Protein AF-A0A9E2G6R7-F1 (afdb_monomer_lite)

Structure (mmCIF, N/CA/C/O backbone):
data_AF-A0A9E2G6R7-F1
#
_entry.id   AF-A0A9E2G6R7-F1
#
loop_
_atom_site.group_PDB
_atom_site.id
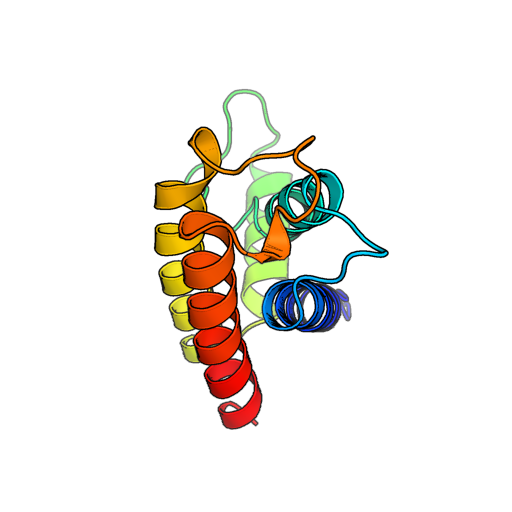_atom_site.type_symbol
_atom_site.label_atom_id
_atom_site.label_alt_id
_atom_site.label_comp_id
_atom_site.label_asym_id
_atom_site.label_entity_id
_atom_site.label_seq_id
_atom_site.pdbx_PDB_ins_code
_atom_site.Cartn_x
_atom_site.Cartn_y
_atom_site.Cartn_z
_atom_site.occupancy
_atom_site.B_iso_or_equiv
_atom_site.auth_seq_id
_atom_site.auth_comp_id
_atom_site.auth_asym_id
_atom_site.auth_atom_id
_atom_site.pdbx_PDB_model_num
ATOM 1 N N . MET A 1 1 ? 20.954 -13.265 -7.121 1.00 45.97 1 MET A N 1
ATOM 2 C CA . MET A 1 1 ? 19.763 -12.403 -7.238 1.00 45.97 1 MET A CA 1
ATOM 3 C C . MET A 1 1 ? 20.046 -11.156 -6.436 1.00 45.97 1 MET A C 1
ATOM 5 O O . MET A 1 1 ? 20.627 -11.290 -5.366 1.00 45.97 1 MET A O 1
ATOM 9 N N . VAL A 1 2 ? 19.737 -9.977 -6.970 1.00 47.06 2 VAL A N 1
ATOM 10 C CA . VAL A 1 2 ? 19.724 -8.765 -6.146 1.00 47.06 2 VAL A CA 1
ATOM 11 C C . VAL A 1 2 ? 18.546 -8.943 -5.197 1.00 47.06 2 VAL A C 1
ATOM 13 O O . VAL A 1 2 ? 17.420 -9.091 -5.660 1.00 47.06 2 VAL A O 1
ATOM 16 N N . ASP A 1 3 ? 18.826 -9.048 -3.902 1.00 57.34 3 ASP A N 1
ATOM 17 C CA . ASP A 1 3 ? 17.795 -9.054 -2.866 1.00 57.34 3 ASP A CA 1
ATOM 18 C C . ASP A 1 3 ? 17.287 -7.618 -2.738 1.00 57.34 3 ASP A C 1
ATOM 20 O O . ASP A 1 3 ? 17.848 -6.789 -2.019 1.00 57.34 3 ASP A O 1
ATOM 24 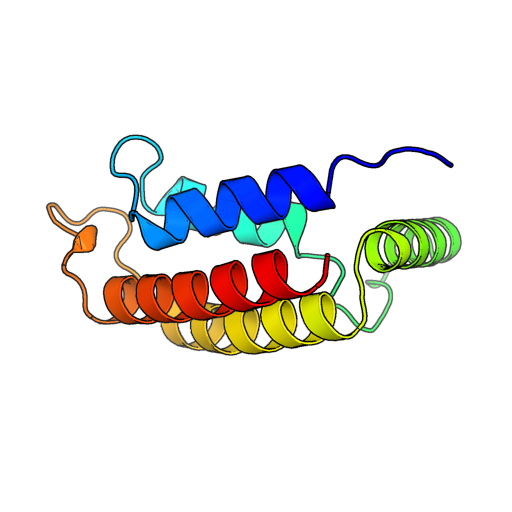N N . LEU A 1 4 ? 16.323 -7.274 -3.588 1.00 65.19 4 LEU A N 1
ATOM 25 C CA . LEU A 1 4 ? 15.662 -5.986 -3.528 1.00 65.19 4 LEU A CA 1
ATOM 26 C C . LEU A 1 4 ? 14.684 -6.063 -2.361 1.00 65.19 4 LEU A C 1
ATOM 28 O O . LEU A 1 4 ? 13.754 -6.865 -2.370 1.00 65.19 4 LEU A O 1
ATOM 32 N N . ALA A 1 5 ? 14.904 -5.227 -1.349 1.00 81.50 5 ALA A N 1
ATOM 33 C CA . ALA A 1 5 ? 14.155 -5.245 -0.095 1.00 81.50 5 ALA A CA 1
ATOM 34 C C . ALA A 1 5 ? 12.664 -4.847 -0.229 1.00 81.50 5 ALA A C 1
ATOM 36 O O . ALA A 1 5 ? 12.020 -4.615 0.790 1.00 81.50 5 ALA A O 1
ATOM 37 N N . TYR A 1 6 ? 12.111 -4.806 -1.450 1.00 85.06 6 TYR A N 1
ATOM 38 C CA . TYR A 1 6 ? 10.717 -4.469 -1.750 1.00 85.06 6 TYR A CA 1
ATOM 39 C C . TYR A 1 6 ? 9.731 -5.391 -1.044 1.00 85.06 6 TYR A C 1
ATOM 41 O O . TYR A 1 6 ? 8.726 -4.927 -0.521 1.00 85.06 6 TYR A O 1
ATOM 49 N N . HIS A 1 7 ? 10.024 -6.695 -0.986 1.00 86.81 7 HIS A N 1
ATOM 50 C CA . HIS A 1 7 ? 9.147 -7.638 -0.290 1.00 86.81 7 HIS A CA 1
ATOM 51 C C . HIS A 1 7 ? 8.998 -7.261 1.189 1.00 86.81 7 HIS A C 1
ATOM 53 O O . HIS A 1 7 ? 7.886 -7.094 1.689 1.00 86.81 7 HIS A O 1
ATOM 59 N N . ARG A 1 8 ? 10.130 -7.004 1.856 1.00 86.56 8 ARG A N 1
ATOM 60 C CA . ARG A 1 8 ? 10.164 -6.583 3.258 1.00 86.56 8 ARG A CA 1
ATOM 61 C C . ARG A 1 8 ? 9.524 -5.213 3.469 1.00 86.56 8 ARG A C 1
ATOM 63 O O . ARG A 1 8 ? 8.762 -5.078 4.422 1.00 86.56 8 ARG A O 1
ATOM 70 N N . SER A 1 9 ? 9.828 -4.214 2.635 1.00 88.62 9 SER A N 1
ATOM 71 C CA . SER A 1 9 ? 9.298 -2.860 2.856 1.00 88.62 9 SER A CA 1
ATOM 72 C C . SER A 1 9 ? 7.785 -2.816 2.647 1.00 88.62 9 SER A C 1
ATOM 74 O O . SER A 1 9 ? 7.088 -2.243 3.477 1.00 88.62 9 SER A O 1
ATOM 76 N N . ILE A 1 10 ? 7.247 -3.552 1.666 1.00 90.00 10 ILE A N 1
ATOM 77 C CA . ILE A 1 10 ? 5.796 -3.686 1.485 1.00 90.00 10 ILE A CA 1
ATOM 78 C C . ILE A 1 10 ? 5.138 -4.398 2.665 1.00 90.00 10 ILE A C 1
ATOM 80 O O . ILE A 1 10 ? 4.098 -3.945 3.139 1.00 90.00 10 ILE A O 1
ATOM 84 N N . GLN A 1 11 ? 5.722 -5.488 3.172 1.00 88.50 11 GLN A N 1
ATOM 85 C CA . GLN A 1 11 ? 5.191 -6.159 4.363 1.00 88.50 11 GLN A CA 1
ATOM 86 C C . GLN A 1 11 ? 5.177 -5.233 5.584 1.00 88.50 11 GLN A C 1
ATOM 88 O O . GLN A 1 11 ? 4.194 -5.193 6.326 1.00 88.50 11 GLN A O 1
ATOM 93 N N . GLU A 1 12 ? 6.257 -4.484 5.794 1.00 89.81 12 GLU A N 1
ATOM 94 C CA . GLU A 1 12 ? 6.376 -3.539 6.899 1.00 89.81 12 GLU A CA 1
ATOM 95 C C . GLU A 1 12 ? 5.372 -2.387 6.763 1.00 89.81 12 GLU A C 1
ATOM 97 O O . GLU A 1 12 ? 4.677 -2.051 7.723 1.00 89.81 12 GLU A O 1
ATOM 102 N N . HIS A 1 13 ? 5.218 -1.847 5.558 1.00 92.19 13 HIS A N 1
ATOM 103 C CA . HIS A 1 13 ? 4.277 -0.775 5.281 1.00 92.19 13 HIS A CA 1
ATOM 104 C C . HIS A 1 13 ? 2.817 -1.226 5.434 1.00 92.19 13 HIS A C 1
ATOM 106 O O . HIS A 1 13 ? 2.019 -0.558 6.096 1.00 92.19 13 HIS A O 1
ATOM 112 N N . LEU A 1 14 ? 2.462 -2.403 4.904 1.00 92.56 14 LEU A N 1
ATOM 113 C CA . LEU A 1 14 ? 1.149 -3.005 5.132 1.00 92.56 14 LEU A CA 1
ATOM 114 C C . LEU A 1 14 ? 0.881 -3.199 6.627 1.00 92.56 14 LEU A C 1
ATOM 116 O O . LEU A 1 14 ? -0.228 -2.919 7.076 1.00 92.56 14 LEU A O 1
ATOM 120 N N . ARG A 1 15 ? 1.884 -3.608 7.418 1.00 92.88 15 ARG A N 1
ATOM 121 C CA . ARG A 1 15 ? 1.755 -3.718 8.878 1.00 92.88 15 ARG A CA 1
ATOM 122 C C . ARG A 1 15 ? 1.425 -2.367 9.518 1.00 92.88 15 ARG A C 1
ATOM 124 O O . ARG A 1 15 ? 0.465 -2.306 10.286 1.00 92.88 15 ARG A O 1
ATOM 131 N N . TYR A 1 16 ? 2.124 -1.289 9.158 1.00 94.56 16 TYR A N 1
ATOM 132 C CA . TYR A 1 16 ? 1.803 0.055 9.659 1.00 94.56 16 TYR A CA 1
ATOM 133 C C . TYR A 1 16 ? 0.369 0.479 9.316 1.00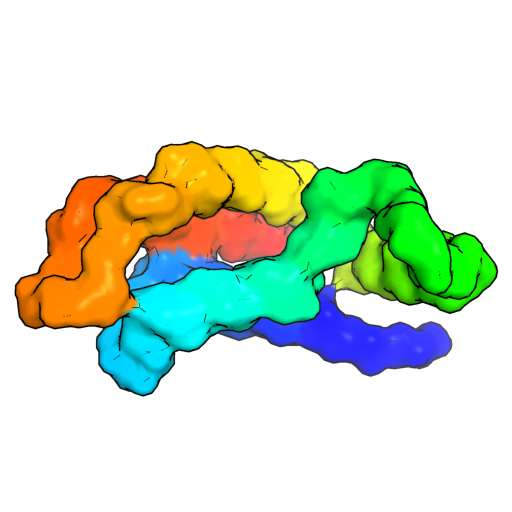 94.56 16 TYR A C 1
ATOM 135 O O . TYR A 1 16 ? -0.335 1.030 10.163 1.00 94.56 16 TYR A O 1
ATOM 143 N N . LEU A 1 17 ? -0.112 0.143 8.116 1.00 95.56 17 LEU A N 1
ATOM 144 C CA . LEU A 1 17 ? -1.502 0.365 7.713 1.00 95.56 17 LEU A CA 1
ATOM 145 C C . LEU A 1 17 ? -2.499 -0.512 8.490 1.00 95.56 17 LEU A C 1
ATOM 147 O O . LEU A 1 17 ? -3.591 -0.045 8.809 1.00 95.56 17 LEU A O 1
ATOM 151 N N . THR A 1 18 ? -2.152 -1.759 8.842 1.00 96.44 18 THR A N 1
ATOM 152 C CA . THR A 1 18 ? -3.022 -2.624 9.671 1.00 96.44 18 THR A CA 1
ATOM 153 C C . THR A 1 18 ? -3.203 -2.107 11.097 1.00 96.44 18 THR A C 1
ATOM 155 O O . THR A 1 18 ? -4.240 -2.359 11.723 1.00 96.44 18 THR A O 1
ATOM 158 N N . GLU A 1 19 ? -2.196 -1.397 11.601 1.00 95.44 19 GLU A N 1
ATOM 159 C CA . GLU A 1 19 ? -2.157 -0.818 12.941 1.00 95.44 19 GLU A CA 1
ATOM 160 C C . GLU A 1 19 ? -2.683 0.629 12.946 1.00 95.44 19 GLU A C 1
ATOM 162 O O . GLU A 1 19 ? -3.086 1.114 14.001 1.00 95.44 19 GLU A O 1
ATOM 167 N N . LEU A 1 20 ? -2.750 1.279 11.773 1.00 95.44 20 LEU A N 1
ATOM 168 C CA . LEU A 1 20 ? -2.943 2.727 11.624 1.00 95.44 20 LEU A CA 1
ATOM 169 C C . LEU A 1 20 ? -1.991 3.488 12.552 1.00 95.44 20 LEU A C 1
ATOM 171 O O . LEU A 1 20 ? -2.422 4.286 13.385 1.00 95.44 20 LEU A O 1
ATOM 175 N N . ASP A 1 21 ? -0.697 3.180 12.427 1.00 91.94 21 ASP A N 1
ATOM 176 C CA . ASP A 1 21 ? 0.339 3.644 13.348 1.00 91.94 21 ASP A CA 1
ATOM 177 C C . ASP A 1 21 ? 0.374 5.182 13.437 1.00 91.94 21 ASP A C 1
ATOM 179 O O . ASP A 1 21 ? 0.736 5.889 12.492 1.00 91.94 21 ASP A O 1
ATOM 183 N N . GLU A 1 22 ? -0.010 5.709 14.602 1.00 90.25 22 GLU A N 1
ATOM 184 C CA . GLU A 1 22 ? -0.070 7.148 14.862 1.00 90.25 22 GLU A CA 1
ATOM 185 C C . GLU A 1 22 ? 1.318 7.803 14.940 1.00 90.25 22 GLU A C 1
ATOM 187 O O . GLU A 1 22 ? 1.405 9.023 14.804 1.00 90.25 22 GLU A O 1
ATOM 192 N N . GLN A 1 23 ? 2.398 7.029 15.125 1.00 91.25 23 GLN A N 1
ATOM 193 C CA . GLN A 1 23 ? 3.772 7.545 15.090 1.00 91.25 23 GLN A CA 1
ATOM 194 C C . GLN A 1 23 ? 4.253 7.801 13.660 1.00 91.25 23 GLN A C 1
ATOM 196 O O . GLN A 1 23 ? 5.020 8.736 13.439 1.00 91.25 23 GLN A O 1
ATOM 201 N N . VAL A 1 24 ? 3.791 6.988 12.704 1.00 91.56 24 VAL A N 1
ATOM 202 C CA . VAL A 1 24 ? 4.028 7.193 11.267 1.00 91.56 24 VAL A CA 1
ATOM 203 C C . VAL A 1 24 ? 3.137 8.331 10.770 1.00 91.56 24 VAL A C 1
ATOM 205 O O . VAL A 1 24 ? 3.602 9.285 10.150 1.00 91.56 24 VAL A O 1
ATOM 208 N N . GLY A 1 25 ? 1.853 8.277 11.125 1.00 93.56 25 GLY A N 1
ATOM 209 C CA . GLY A 1 25 ? 0.876 9.293 10.763 1.00 93.56 25 GLY A CA 1
ATOM 210 C C . GLY A 1 25 ? 0.333 9.148 9.333 1.00 93.56 25 GLY A C 1
ATOM 211 O O . GLY A 1 25 ? 0.885 8.437 8.494 1.00 93.56 25 GLY A O 1
ATOM 212 N N . PRO A 1 26 ? -0.781 9.832 9.027 1.00 94.94 26 PRO A N 1
ATOM 213 C CA . PRO A 1 26 ? -1.579 9.573 7.827 1.00 94.94 26 PRO A CA 1
ATOM 214 C C . PRO A 1 26 ? -0.860 9.946 6.524 1.00 94.94 26 PRO A C 1
ATOM 216 O O . PRO A 1 26 ? -1.025 9.263 5.517 1.00 94.94 26 PRO A O 1
ATOM 219 N N . ALA A 1 27 ? -0.056 11.013 6.532 1.00 94.00 27 ALA A N 1
ATOM 220 C CA . ALA A 1 27 ? 0.688 11.444 5.351 1.00 94.00 27 ALA A CA 1
ATOM 221 C C . ALA A 1 27 ? 1.769 10.426 4.960 1.00 94.00 27 ALA A C 1
ATOM 223 O O . ALA A 1 27 ? 1.821 10.012 3.807 1.00 94.00 27 ALA A O 1
ATOM 224 N N . GLU A 1 28 ? 2.571 9.969 5.921 1.00 93.19 28 GLU A N 1
ATOM 225 C CA . GLU A 1 28 ? 3.638 8.992 5.673 1.00 93.19 28 GLU A CA 1
ATOM 226 C C . GLU A 1 28 ? 3.078 7.613 5.302 1.00 93.19 28 GLU A C 1
ATOM 228 O O . GLU A 1 28 ? 3.630 6.934 4.439 1.00 93.19 28 GLU A O 1
ATOM 233 N N . LEU A 1 29 ? 1.932 7.217 5.870 1.00 93.75 29 LEU A N 1
ATOM 234 C CA . LEU A 1 29 ? 1.218 6.009 5.443 1.00 93.75 29 LEU A CA 1
ATOM 235 C C . LEU A 1 29 ? 0.757 6.089 3.980 1.00 93.75 29 LEU A C 1
ATOM 237 O O . LEU A 1 29 ? 0.731 5.079 3.289 1.00 93.75 29 LEU A O 1
ATOM 241 N N . ILE A 1 30 ? 0.409 7.276 3.481 1.00 93.00 30 ILE A N 1
ATOM 242 C CA . ILE A 1 30 ? 0.078 7.462 2.063 1.00 93.00 30 ILE A CA 1
ATOM 243 C C . ILE A 1 30 ? 1.333 7.470 1.202 1.00 93.00 30 ILE A C 1
ATOM 245 O O . ILE A 1 30 ? 1.387 6.743 0.210 1.00 93.00 30 ILE A O 1
ATOM 249 N N . CYS A 1 31 ? 2.336 8.264 1.574 1.00 90.44 31 CYS A N 1
ATOM 250 C CA . CYS A 1 31 ? 3.576 8.377 0.814 1.00 90.44 31 CYS A CA 1
ATOM 251 C C . CYS A 1 31 ? 4.271 7.019 0.679 1.00 90.44 31 CYS A C 1
ATOM 253 O O . CYS A 1 31 ? 4.572 6.609 -0.437 1.00 90.44 31 CYS A O 1
ATOM 255 N N . GLY A 1 32 ? 4.419 6.275 1.780 1.00 88.56 32 GLY A N 1
ATOM 256 C CA . GLY A 1 32 ? 5.086 4.974 1.761 1.00 88.56 32 GLY A CA 1
ATOM 257 C C . GLY A 1 32 ? 4.399 3.953 0.849 1.00 88.56 32 GLY A C 1
ATOM 258 O O . GLY A 1 32 ? 5.081 3.178 0.183 1.00 88.56 32 GLY A O 1
ATOM 259 N N . TRP A 1 33 ? 3.066 3.994 0.730 1.00 88.06 33 TRP A N 1
ATOM 260 C CA . TRP A 1 33 ? 2.353 3.117 -0.198 1.00 88.06 33 TRP A CA 1
ATOM 261 C C . TRP A 1 33 ? 2.712 3.430 -1.656 1.00 88.06 33 TRP A C 1
ATOM 263 O O . TRP A 1 33 ? 2.915 2.523 -2.461 1.00 88.06 33 TRP A O 1
ATOM 273 N N . PHE A 1 34 ? 2.807 4.712 -2.011 1.00 81.88 34 PHE A N 1
ATOM 274 C CA . PHE A 1 34 ? 3.120 5.132 -3.377 1.00 81.88 34 PHE A CA 1
ATOM 275 C C . PHE A 1 34 ? 4.605 5.044 -3.721 1.00 81.88 34 PHE A C 1
ATOM 277 O O . PHE A 1 34 ? 4.913 4.766 -4.877 1.00 81.88 34 PHE A O 1
ATOM 284 N N . ASP A 1 35 ? 5.503 5.210 -2.751 1.00 78.31 35 ASP A N 1
ATOM 285 C CA . ASP A 1 35 ? 6.945 5.057 -2.960 1.00 78.31 35 ASP A CA 1
ATOM 286 C C . ASP A 1 35 ? 7.309 3.604 -3.313 1.00 78.31 35 ASP A C 1
ATOM 288 O O . ASP A 1 35 ? 8.100 3.364 -4.229 1.00 78.31 35 ASP A O 1
ATOM 292 N N . ASP A 1 36 ? 6.669 2.629 -2.657 1.00 69.94 36 ASP A N 1
ATOM 293 C CA . ASP A 1 36 ? 6.949 1.203 -2.861 1.00 69.94 36 ASP A CA 1
ATOM 294 C C . ASP A 1 36 ? 6.060 0.532 -3.928 1.00 69.94 36 ASP A C 1
ATOM 296 O O . ASP A 1 36 ? 6.480 -0.458 -4.539 1.00 69.94 36 ASP A O 1
ATOM 300 N N . LEU A 1 37 ? 4.853 1.056 -4.201 1.00 66.56 37 LEU A N 1
ATOM 301 C CA . LEU A 1 37 ? 3.900 0.493 -5.180 1.00 66.56 37 LEU A CA 1
ATOM 302 C C . LEU A 1 37 ? 3.552 1.413 -6.350 1.00 66.56 37 LEU A C 1
ATOM 304 O O . LEU A 1 37 ? 2.486 1.280 -6.963 1.00 66.56 37 LEU A O 1
ATOM 308 N N . TYR A 1 38 ? 4.465 2.294 -6.746 1.00 62.91 38 TYR A N 1
ATOM 309 C CA . TYR A 1 38 ? 4.308 3.014 -8.009 1.00 62.91 38 TYR A CA 1
ATOM 310 C C . TYR A 1 38 ? 4.285 2.043 -9.211 1.00 62.91 38 TYR A C 1
ATOM 312 O O . TYR A 1 38 ? 3.411 2.110 -10.075 1.00 62.91 38 TYR A O 1
ATOM 320 N N . PHE A 1 39 ? 5.169 1.038 -9.215 1.00 64.56 39 PHE A N 1
ATOM 321 C CA . PHE A 1 39 ? 5.377 0.128 -10.353 1.00 64.56 39 PHE A CA 1
ATOM 322 C C . PHE A 1 39 ? 4.218 -0.824 -10.723 1.00 64.56 39 PHE A C 1
ATOM 324 O O . PHE A 1 39 ? 4.036 -1.074 -11.914 1.00 64.56 39 PHE A O 1
ATOM 331 N N . PRO A 1 40 ? 3.427 -1.391 -9.791 1.00 55.19 40 PRO A N 1
ATOM 332 C CA . PRO A 1 40 ? 2.371 -2.360 -10.132 1.00 55.19 40 PRO A CA 1
ATOM 333 C C . PRO A 1 40 ? 1.109 -1.710 -10.690 1.00 55.19 40 PRO A C 1
ATOM 335 O O . PRO A 1 40 ? 0.342 -2.346 -11.416 1.00 55.19 40 PRO A O 1
ATOM 338 N N . SER A 1 41 ? 0.870 -0.450 -10.323 1.00 60.41 41 SER A N 1
ATOM 339 C CA . SER A 1 41 ? -0.293 0.308 -10.783 1.00 60.41 41 SER A CA 1
ATOM 340 C C . SER A 1 41 ? -0.081 0.895 -12.184 1.00 60.41 41 SER A C 1
ATOM 342 O O . SER A 1 41 ? -1.034 1.009 -12.960 1.00 60.41 41 SER A O 1
ATOM 344 N N . GLU A 1 42 ? 1.172 1.174 -12.552 1.00 67.56 42 GLU A N 1
ATOM 345 C CA . GLU A 1 42 ? 1.558 1.694 -13.859 1.00 67.56 42 GLU A CA 1
ATOM 346 C C . GLU A 1 42 ? 1.882 0.561 -14.842 1.00 67.56 42 GLU A C 1
ATOM 348 O O . GLU A 1 42 ? 2.923 -0.096 -14.812 1.00 67.56 42 GLU A O 1
ATOM 353 N N . ARG A 1 43 ? 0.950 0.307 -15.763 1.00 69.75 43 ARG A N 1
ATOM 354 C CA . ARG A 1 43 ? 1.114 -0.741 -16.786 1.00 69.75 43 ARG A CA 1
ATOM 355 C C . ARG A 1 43 ? 2.051 -0.329 -17.918 1.00 69.75 43 ARG A C 1
ATOM 357 O O . ARG A 1 43 ? 2.598 -1.199 -18.601 1.00 69.75 43 ARG A O 1
ATOM 364 N N . GLU A 1 44 ? 2.236 0.971 -18.101 1.00 81.75 44 GLU A N 1
ATOM 365 C CA . GLU A 1 44 ? 2.947 1.581 -19.218 1.00 81.75 44 GLU A CA 1
ATOM 366 C C . GLU A 1 44 ? 4.092 2.450 -18.701 1.00 81.75 44 GLU A C 1
ATOM 368 O O . GLU A 1 44 ? 4.034 2.971 -17.595 1.00 81.75 44 GLU A O 1
ATOM 373 N N . CYS A 1 45 ? 5.153 2.571 -19.499 1.00 84.50 45 CYS A N 1
ATOM 374 C CA . CYS A 1 45 ? 6.258 3.471 -19.185 1.00 84.50 45 CYS A CA 1
ATOM 375 C C . CYS A 1 45 ? 5.768 4.922 -19.286 1.00 84.50 45 CYS A C 1
ATOM 377 O O . CYS A 1 45 ? 5.240 5.268 -20.346 1.00 84.50 45 CYS A O 1
ATOM 379 N N . PRO A 1 46 ? 5.992 5.772 -18.269 1.00 85.06 46 PRO A N 1
ATOM 380 C CA . PRO A 1 46 ? 5.666 7.189 -18.355 1.00 85.06 46 PRO A CA 1
ATOM 381 C C . PRO A 1 46 ? 6.365 7.878 -19.533 1.00 85.06 46 PRO A C 1
ATOM 383 O O . PRO A 1 46 ? 7.515 7.562 -19.869 1.00 85.06 46 PRO A O 1
ATOM 386 N N . ASP A 1 47 ? 5.684 8.851 -20.139 1.00 86.44 47 ASP A N 1
ATOM 387 C CA . ASP A 1 47 ? 6.236 9.648 -21.233 1.00 86.44 47 ASP A CA 1
ATOM 388 C C . ASP A 1 47 ? 7.516 10.373 -20.793 1.00 86.44 47 ASP A C 1
ATOM 390 O O . ASP A 1 47 ? 7.579 11.013 -19.744 1.00 86.44 47 ASP A O 1
ATOM 394 N N . GLY A 1 48 ? 8.565 10.272 -21.611 1.00 87.00 48 GLY A N 1
ATOM 395 C CA . GLY A 1 48 ? 9.870 10.873 -21.322 1.00 87.00 48 GLY A CA 1
ATOM 396 C C . GLY A 1 48 ? 10.745 10.085 -20.340 1.00 87.00 48 GLY A C 1
ATOM 397 O O . GLY A 1 48 ? 11.911 10.446 -20.167 1.00 87.00 48 GLY A O 1
ATOM 398 N N . TYR A 1 49 ? 10.251 8.993 -19.746 1.00 85.38 49 TYR A N 1
ATOM 399 C CA . TYR A 1 49 ? 11.071 8.116 -18.911 1.00 85.38 49 TYR A CA 1
ATOM 400 C C . TYR A 1 49 ? 11.857 7.101 -19.767 1.00 85.38 49 TYR A C 1
ATOM 402 O O . TYR A 1 49 ? 11.325 6.569 -20.748 1.00 85.38 49 TYR A O 1
ATOM 410 N N . PRO A 1 50 ? 13.126 6.783 -19.437 1.00 91.69 50 PRO A N 1
ATOM 411 C CA . PRO A 1 50 ? 13.889 5.781 -20.178 1.00 91.69 50 PRO A CA 1
ATOM 412 C C . PRO A 1 50 ? 13.246 4.386 -20.104 1.00 91.69 50 PRO A C 1
ATOM 414 O O . PRO A 1 50 ? 13.287 3.725 -19.063 1.00 91.69 50 PRO A O 1
ATOM 417 N N . ARG A 1 51 ? 12.701 3.912 -21.234 1.00 89.38 51 ARG A N 1
ATOM 418 C CA . ARG A 1 51 ? 11.963 2.639 -21.341 1.00 89.38 51 ARG A CA 1
ATOM 419 C C . ARG A 1 51 ? 12.729 1.438 -20.788 1.00 89.38 51 ARG A C 1
ATOM 421 O O . ARG A 1 51 ? 12.162 0.653 -20.041 1.00 89.38 51 ARG A O 1
ATOM 428 N N . GLU A 1 52 ? 14.017 1.313 -21.098 1.00 90.19 52 GLU A N 1
ATOM 429 C CA . GLU A 1 52 ? 14.834 0.190 -20.614 1.00 90.19 52 GLU A CA 1
ATOM 430 C C . GLU A 1 52 ? 14.985 0.184 -19.085 1.00 90.19 52 GLU A C 1
ATOM 432 O O . GLU A 1 52 ? 14.974 -0.875 -18.456 1.00 90.19 52 GLU A O 1
ATOM 437 N N . THR A 1 53 ? 15.111 1.365 -18.470 1.00 87.19 53 THR A N 1
ATOM 438 C CA . THR A 1 53 ? 15.181 1.502 -17.009 1.00 87.19 53 THR A CA 1
ATOM 439 C C . THR A 1 53 ? 13.840 1.157 -16.374 1.00 87.19 53 THR A C 1
ATOM 441 O O . THR A 1 53 ? 13.825 0.432 -15.382 1.00 87.19 53 THR A O 1
ATOM 444 N N . TRP A 1 54 ? 12.734 1.613 -16.971 1.00 86.88 54 TRP A N 1
ATOM 445 C CA . TRP A 1 54 ? 11.381 1.280 -16.526 1.00 86.88 54 TRP A CA 1
ATOM 446 C C . TRP A 1 54 ? 11.110 -0.223 -16.583 1.00 86.88 54 TRP A C 1
ATOM 448 O O . TRP A 1 54 ? 10.735 -0.832 -15.586 1.00 86.88 54 TRP A O 1
ATOM 458 N N . GLU A 1 55 ? 11.348 -0.845 -17.738 1.00 87.12 55 GLU A N 1
ATOM 459 C CA . GLU A 1 55 ? 11.093 -2.269 -17.950 1.00 87.12 55 GLU A CA 1
ATOM 460 C C . GLU A 1 55 ? 11.955 -3.141 -17.035 1.00 87.12 55 GLU A C 1
ATOM 462 O O . GLU A 1 55 ? 11.461 -4.133 -16.491 1.00 87.12 55 GLU A O 1
ATOM 467 N N . ARG A 1 56 ? 13.222 -2.756 -16.817 1.00 87.88 56 ARG A N 1
ATOM 468 C CA . ARG A 1 56 ? 14.094 -3.422 -15.845 1.00 87.88 56 ARG A CA 1
ATOM 469 C C . ARG A 1 56 ? 13.548 -3.278 -14.426 1.00 87.88 56 ARG A C 1
ATOM 471 O O . ARG A 1 56 ? 13.357 -4.300 -13.783 1.00 87.88 56 ARG A O 1
ATOM 478 N N . GLY A 1 57 ? 13.263 -2.057 -13.970 1.00 85.56 57 GLY A N 1
ATOM 479 C CA . GLY A 1 57 ? 12.746 -1.807 -12.621 1.00 85.56 57 GLY A CA 1
ATOM 480 C C . GLY A 1 57 ? 11.442 -2.555 -12.354 1.00 85.56 57 GLY A C 1
ATOM 481 O O . GLY A 1 57 ? 11.333 -3.262 -11.358 1.00 85.56 57 GLY A O 1
ATOM 482 N N . ARG A 1 58 ? 10.498 -2.509 -13.302 1.00 85.44 58 ARG A N 1
ATOM 483 C CA . ARG A 1 58 ? 9.230 -3.242 -13.217 1.00 85.44 58 ARG A CA 1
ATOM 484 C C . ARG A 1 58 ? 9.446 -4.750 -13.122 1.00 85.44 5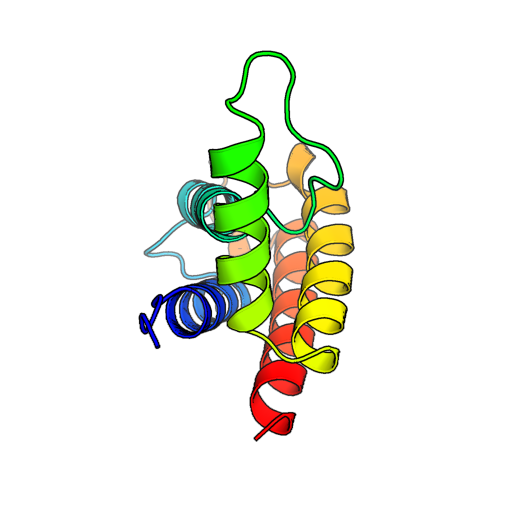8 ARG A C 1
ATOM 486 O O . ARG A 1 58 ? 8.817 -5.403 -12.300 1.00 85.44 58 ARG A O 1
ATOM 493 N N . ARG A 1 59 ? 10.311 -5.320 -13.967 1.00 87.00 59 ARG A N 1
ATOM 494 C CA . ARG A 1 59 ? 10.615 -6.759 -13.933 1.00 87.00 59 ARG A CA 1
ATOM 495 C C . ARG A 1 59 ? 11.256 -7.159 -12.608 1.00 87.00 59 ARG A C 1
ATOM 497 O O . ARG A 1 59 ? 10.864 -8.174 -12.046 1.00 87.00 59 ARG A O 1
ATOM 504 N N . ASP A 1 60 ? 12.231 -6.386 -12.147 1.00 86.44 60 ASP A N 1
ATOM 505 C CA . ASP A 1 60 ? 12.975 -6.692 -10.930 1.00 86.44 60 ASP A CA 1
ATOM 506 C C . ASP A 1 60 ? 12.066 -6.580 -9.693 1.00 86.44 60 ASP A C 1
ATOM 508 O O . ASP A 1 60 ? 12.123 -7.445 -8.827 1.00 86.44 60 ASP A O 1
ATOM 512 N N . TRP A 1 61 ? 11.163 -5.592 -9.661 1.00 87.88 61 TRP A N 1
ATOM 513 C CA . TRP A 1 61 ? 10.128 -5.458 -8.632 1.00 87.88 61 TRP A CA 1
ATOM 514 C C . TRP A 1 61 ? 9.140 -6.631 -8.669 1.00 87.88 61 TRP A C 1
ATOM 516 O O . TRP A 1 61 ? 8.919 -7.272 -7.649 1.00 87.88 61 TRP A O 1
ATOM 526 N N . LEU A 1 62 ? 8.586 -6.975 -9.843 1.00 86.81 62 LEU A N 1
ATOM 527 C CA . LEU A 1 62 ? 7.622 -8.081 -9.978 1.00 86.81 62 LEU A CA 1
ATOM 528 C C . LEU A 1 62 ? 8.229 -9.423 -9.553 1.00 86.81 62 LEU A C 1
ATOM 530 O O . LEU A 1 62 ? 7.535 -10.252 -8.980 1.00 86.81 62 LEU A O 1
ATOM 534 N N . ALA A 1 63 ? 9.526 -9.622 -9.799 1.00 88.00 63 ALA A N 1
ATOM 535 C CA . ALA A 1 63 ? 10.242 -10.831 -9.406 1.00 88.00 63 ALA A CA 1
ATOM 536 C C . ALA A 1 63 ? 10.402 -10.995 -7.882 1.00 88.00 63 ALA A C 1
ATOM 538 O O . ALA A 1 63 ? 10.783 -12.078 -7.438 1.00 88.00 63 ALA A O 1
ATOM 539 N N . CYS A 1 64 ? 10.125 -9.958 -7.083 1.00 88.00 64 CYS A N 1
ATOM 540 C CA . CYS A 1 64 ? 10.139 -10.035 -5.621 1.00 88.00 64 CYS A CA 1
ATOM 541 C C . CYS A 1 64 ? 8.864 -10.646 -5.025 1.00 88.00 64 CYS A C 1
ATOM 543 O O . CYS A 1 64 ? 8.831 -10.867 -3.817 1.00 88.00 64 CYS A O 1
ATOM 545 N N . PHE A 1 65 ? 7.831 -10.900 -5.834 1.00 87.75 65 PHE A N 1
ATOM 546 C CA . PHE A 1 65 ? 6.513 -11.313 -5.359 1.00 87.75 65 PHE A CA 1
ATOM 547 C C . PHE A 1 65 ? 5.987 -12.520 -6.137 1.00 87.75 65 PHE A C 1
ATOM 549 O O . PHE A 1 65 ? 6.261 -12.707 -7.322 1.00 87.75 65 PHE A O 1
ATOM 556 N N . THR A 1 66 ? 5.186 -13.332 -5.463 1.00 89.12 66 THR A N 1
ATOM 557 C CA . THR A 1 66 ? 4.369 -14.385 -6.070 1.00 89.12 66 THR A CA 1
ATOM 558 C C . THR A 1 66 ? 3.114 -13.802 -6.722 1.00 89.12 66 THR A C 1
ATOM 560 O O . THR A 1 66 ? 2.649 -12.727 -6.347 1.00 89.12 66 THR A O 1
ATOM 563 N N . ASP A 1 67 ? 2.489 -14.540 -7.644 1.00 88.00 67 ASP A N 1
ATOM 564 C CA . ASP A 1 67 ? 1.219 -14.121 -8.261 1.00 88.00 67 ASP A CA 1
ATOM 565 C C . ASP A 1 67 ? 0.116 -13.859 -7.217 1.00 88.00 67 ASP A C 1
ATOM 567 O O . ASP A 1 67 ? -0.683 -12.933 -7.364 1.00 88.00 67 ASP A O 1
ATOM 571 N N . THR A 1 68 ? 0.093 -14.641 -6.132 1.00 89.69 68 THR A N 1
ATOM 572 C CA . THR A 1 68 ? -0.848 -14.465 -5.015 1.00 89.69 68 THR A CA 1
ATOM 573 C C . THR A 1 68 ? -0.620 -13.143 -4.285 1.00 89.69 68 THR A C 1
ATOM 575 O O . THR A 1 68 ? -1.580 -12.423 -4.003 1.00 89.69 68 THR A O 1
ATOM 578 N N . GLU A 1 69 ? 0.637 -12.803 -3.994 1.00 89.31 69 GLU A N 1
ATOM 579 C CA . GLU A 1 69 ? 0.995 -11.532 -3.358 1.00 89.31 69 GLU A CA 1
ATOM 580 C C . GLU A 1 69 ? 0.676 -10.358 -4.284 1.00 89.31 69 GLU A C 1
ATOM 582 O O . GLU A 1 69 ? 0.036 -9.402 -3.855 1.00 89.31 69 GLU A O 1
ATOM 587 N N . LEU A 1 70 ? 1.017 -10.458 -5.572 1.00 88.75 70 LEU A N 1
ATOM 588 C CA . LEU A 1 70 ? 0.688 -9.443 -6.577 1.00 88.75 70 LEU A CA 1
ATOM 589 C C . LEU A 1 70 ? -0.821 -9.185 -6.659 1.00 88.75 70 LEU A C 1
ATOM 591 O O . LEU A 1 70 ? -1.252 -8.031 -6.704 1.00 88.75 70 LEU A O 1
ATOM 595 N N . GLN A 1 71 ? -1.631 -10.244 -6.632 1.00 88.88 71 GLN A N 1
ATOM 596 C CA . GLN A 1 71 ? -3.087 -10.132 -6.620 1.00 88.88 71 GLN A CA 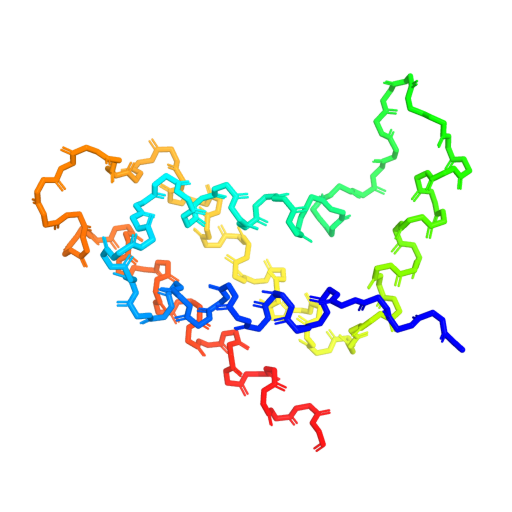1
ATOM 597 C C . GLN A 1 71 ? -3.598 -9.465 -5.332 1.00 88.88 71 GLN A C 1
ATOM 599 O O . GLN A 1 71 ? -4.464 -8.592 -5.394 1.00 88.88 71 GLN A O 1
ATOM 604 N N . ALA A 1 72 ? -3.044 -9.827 -4.171 1.00 90.56 72 ALA A N 1
ATOM 605 C CA . ALA A 1 72 ? -3.397 -9.209 -2.893 1.00 90.56 72 ALA A CA 1
ATOM 606 C C . ALA A 1 72 ? -3.049 -7.709 -2.860 1.00 90.56 72 ALA A C 1
ATOM 608 O O . ALA A 1 72 ? -3.872 -6.896 -2.435 1.00 90.56 72 ALA A O 1
ATOM 609 N N . LEU A 1 73 ? -1.871 -7.330 -3.367 1.00 90.19 73 LEU A N 1
ATOM 610 C CA . LEU A 1 73 ? -1.456 -5.930 -3.494 1.00 90.19 73 LEU A CA 1
ATOM 611 C C . LEU A 1 73 ? -2.360 -5.150 -4.448 1.00 90.19 73 LEU A C 1
ATOM 613 O O . LEU A 1 73 ? -2.727 -4.015 -4.149 1.00 90.19 73 LEU A O 1
ATOM 617 N N . ALA A 1 74 ? -2.750 -5.750 -5.575 1.00 88.69 74 ALA A N 1
ATOM 618 C CA . ALA A 1 74 ? -3.655 -5.119 -6.528 1.00 88.69 74 ALA A CA 1
ATOM 619 C C . ALA A 1 74 ? -5.039 -4.855 -5.913 1.00 88.69 74 ALA A C 1
ATOM 621 O O . ALA A 1 74 ? -5.577 -3.759 -6.071 1.00 88.69 74 ALA A O 1
ATOM 622 N N . GLU A 1 75 ? -5.604 -5.825 -5.188 1.00 90.88 75 GLU A N 1
ATOM 623 C CA . GLU A 1 75 ? -6.888 -5.677 -4.489 1.00 90.88 75 GLU A CA 1
ATOM 624 C C . GLU A 1 75 ? -6.829 -4.597 -3.409 1.00 90.88 75 GLU A C 1
ATOM 626 O O . GLU A 1 75 ? -7.697 -3.721 -3.364 1.00 90.88 75 GLU A O 1
ATOM 631 N N . PHE A 1 76 ? -5.778 -4.607 -2.586 1.00 93.19 76 PHE A N 1
ATOM 632 C CA . PHE A 1 76 ? -5.561 -3.559 -1.598 1.00 93.19 76 PHE A CA 1
ATOM 633 C C . PHE A 1 76 ? -5.444 -2.180 -2.261 1.00 93.19 76 PHE A C 1
ATOM 635 O O . PHE A 1 76 ? -6.110 -1.238 -1.835 1.00 93.19 76 PHE A O 1
ATOM 642 N N . HIS A 1 77 ? -4.654 -2.061 -3.336 1.00 91.81 77 HIS A N 1
ATOM 643 C CA . HIS A 1 77 ? -4.441 -0.791 -4.030 1.00 91.81 77 HIS A CA 1
ATOM 644 C C . HIS A 1 77 ? -5.760 -0.191 -4.535 1.00 91.81 77 HIS A C 1
ATOM 646 O O . HIS A 1 77 ? -5.930 1.025 -4.491 1.00 91.81 77 HIS A O 1
ATOM 652 N N . GLN A 1 78 ? -6.714 -1.015 -4.988 1.00 90.88 78 GLN A N 1
ATOM 653 C CA . GLN A 1 78 ? -8.033 -0.520 -5.402 1.00 90.88 78 GLN A CA 1
ATOM 654 C C . GLN A 1 78 ? -8.798 0.118 -4.240 1.00 90.88 78 GLN A C 1
ATOM 656 O O . GLN A 1 78 ? -9.354 1.203 -4.407 1.00 90.88 78 GLN A O 1
ATOM 661 N N . VAL A 1 79 ? -8.799 -0.518 -3.064 1.00 94.44 79 VAL A N 1
ATOM 662 C CA . VAL A 1 79 ? -9.436 0.041 -1.860 1.00 94.44 79 VAL A CA 1
ATOM 663 C C . VAL A 1 79 ? -8.725 1.321 -1.430 1.00 94.44 79 VAL A C 1
ATOM 665 O O . VAL A 1 79 ? -9.373 2.337 -1.184 1.00 94.44 79 VAL A O 1
ATOM 668 N N . PHE A 1 80 ? -7.392 1.297 -1.403 1.00 93.38 80 PHE A N 1
ATOM 669 C CA . PHE A 1 80 ? -6.580 2.448 -1.029 1.00 93.38 80 PHE A CA 1
ATOM 670 C C . PHE A 1 80 ? -6.861 3.655 -1.925 1.00 93.38 80 PHE A C 1
ATOM 672 O O . PHE A 1 80 ? -7.223 4.726 -1.441 1.00 93.38 80 PHE A O 1
ATOM 679 N N . LYS A 1 81 ? -6.789 3.461 -3.246 1.00 90.88 81 LYS A N 1
ATOM 680 C CA . LYS A 1 81 ? -7.062 4.497 -4.245 1.00 90.88 81 LYS A CA 1
ATOM 681 C C . LYS A 1 81 ? -8.499 5.011 -4.174 1.00 90.88 81 LYS A C 1
ATOM 683 O O . LYS A 1 81 ? -8.717 6.198 -4.383 1.00 90.88 81 LYS A O 1
ATOM 688 N N . HIS A 1 82 ? -9.470 4.143 -3.884 1.00 94.56 82 HIS A N 1
ATOM 689 C CA . HIS A 1 82 ? -10.869 4.545 -3.741 1.00 94.56 82 HIS A CA 1
ATOM 690 C C . HIS A 1 82 ? -11.080 5.536 -2.588 1.00 94.56 82 HIS A C 1
ATOM 692 O O . HIS A 1 82 ? -11.874 6.464 -2.725 1.00 94.56 82 HIS A O 1
ATOM 698 N N . HIS A 1 83 ? -10.373 5.353 -1.469 1.00 95.81 83 HIS A N 1
ATOM 699 C CA . HIS A 1 83 ? -10.521 6.207 -0.289 1.00 95.81 83 HIS A CA 1
ATOM 700 C C . HIS A 1 83 ? -9.570 7.407 -0.256 1.00 95.81 83 HIS A C 1
ATOM 702 O O . HIS A 1 83 ? -9.894 8.384 0.416 1.00 95.81 83 HIS A O 1
ATOM 708 N N . LEU A 1 84 ? -8.442 7.351 -0.974 1.00 93.50 84 LEU A N 1
ATOM 709 C CA . LEU A 1 84 ? -7.323 8.295 -0.889 1.00 93.50 84 LEU A CA 1
ATOM 710 C C . LEU A 1 84 ? -7.734 9.772 -0.832 1.00 93.50 84 LEU A C 1
ATOM 712 O O . LEU A 1 84 ? -7.347 10.471 0.101 1.00 93.50 84 LEU A O 1
ATOM 716 N N . ASP A 1 85 ? -8.540 10.232 -1.792 1.00 92.19 85 ASP A N 1
ATOM 717 C CA . ASP A 1 85 ? -8.935 11.646 -1.907 1.00 92.19 85 ASP A CA 1
ATOM 718 C C . ASP A 1 85 ? -9.766 12.141 -0.706 1.00 92.19 85 ASP A C 1
ATOM 720 O O . ASP A 1 85 ? -9.876 13.345 -0.471 1.00 92.19 85 ASP A O 1
ATOM 724 N N . GLY A 1 86 ? -10.369 11.219 0.051 1.00 93.12 86 GLY A N 1
ATOM 725 C CA . GLY A 1 86 ? -11.187 11.502 1.229 1.00 93.12 86 GLY A CA 1
ATOM 726 C C . GLY A 1 86 ? -10.482 11.279 2.567 1.00 93.12 86 GLY A C 1
ATOM 727 O O . GLY A 1 86 ? -11.084 11.566 3.602 1.00 93.12 86 GLY A O 1
ATOM 728 N N . LEU A 1 87 ? -9.243 10.771 2.581 1.00 95.94 87 LEU A N 1
ATOM 729 C CA . LEU A 1 87 ? -8.548 10.447 3.826 1.00 95.94 87 LEU A CA 1
ATOM 730 C C . LEU A 1 87 ? -8.126 11.726 4.574 1.00 95.94 87 LEU A C 1
ATOM 732 O O . LEU A 1 87 ? -7.378 12.548 4.037 1.00 95.94 87 LEU A O 1
ATOM 736 N N . PRO A 1 88 ? -8.546 11.918 5.838 1.00 94.12 88 PRO A N 1
ATOM 737 C CA . PRO A 1 88 ? -8.118 13.073 6.614 1.00 94.12 88 PRO A CA 1
ATOM 738 C C . PRO A 1 88 ? -6.637 12.957 7.002 1.00 94.12 88 PRO A C 1
ATOM 740 O O . PRO A 1 88 ? -6.236 11.990 7.648 1.00 94.12 88 PRO A O 1
ATOM 743 N N . LEU A 1 89 ? -5.846 13.985 6.669 1.00 93.12 89 LEU A N 1
ATOM 744 C CA . LEU A 1 89 ? -4.409 14.056 6.990 1.00 93.12 89 LEU A CA 1
ATOM 745 C C . LEU A 1 89 ? -4.102 14.797 8.299 1.00 93.12 89 LEU A C 1
ATOM 747 O O . LEU A 1 89 ? -3.123 14.500 8.970 1.00 93.12 89 LEU A O 1
ATOM 751 N N . ASN A 1 90 ? -4.936 15.770 8.671 1.00 89.19 90 ASN A N 1
ATOM 752 C CA . ASN A 1 90 ? -4.668 16.683 9.794 1.00 89.19 90 ASN A CA 1
ATOM 753 C C . ASN A 1 90 ? -5.713 16.578 10.916 1.00 89.19 90 ASN A C 1
ATOM 755 O O . ASN A 1 90 ? -5.808 17.464 11.765 1.00 89.19 90 ASN A O 1
ATOM 759 N N . SER A 1 91 ? -6.541 15.531 10.901 1.00 88.88 91 SER A N 1
ATOM 760 C CA . SER A 1 91 ? -7.613 15.360 11.883 1.00 88.88 91 SER A CA 1
ATOM 761 C C . SER A 1 91 ? -7.113 14.621 13.130 1.00 88.88 91 SER A C 1
ATOM 763 O O . SER A 1 91 ? -6.611 13.499 13.006 1.00 88.88 91 SER A O 1
ATOM 765 N N . PRO A 1 92 ? -7.291 15.178 14.343 1.00 87.75 92 PRO A N 1
ATOM 766 C CA . PRO A 1 92 ? -7.128 14.417 15.575 1.00 87.75 92 PRO A CA 1
ATOM 767 C C . PRO A 1 92 ? -8.058 13.194 15.557 1.00 87.75 92 PRO A C 1
ATOM 769 O O . PRO A 1 92 ? -9.271 13.331 15.403 1.00 87.75 92 PRO A O 1
ATOM 772 N N . GL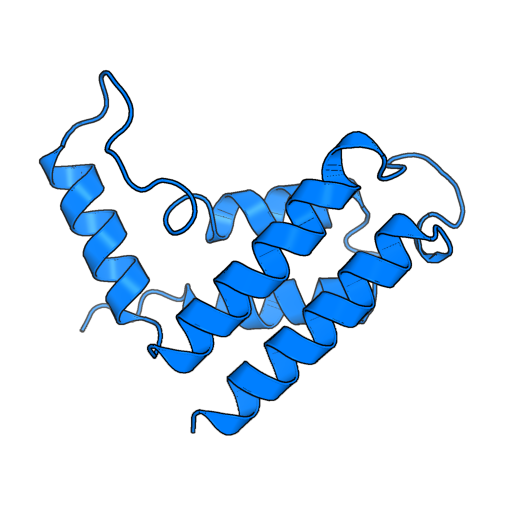Y A 1 93 ? -7.500 11.991 15.706 1.00 90.50 93 GLY A N 1
ATOM 773 C CA . GLY A 1 93 ? -8.275 10.750 15.625 1.00 90.50 93 GLY A CA 1
ATOM 774 C C . GLY A 1 93 ? -8.630 10.306 14.201 1.00 90.50 93 GLY A C 1
ATOM 775 O O . GLY A 1 93 ? -9.618 9.594 14.031 1.00 90.50 93 GLY A O 1
ATOM 776 N N . TRP A 1 94 ? -7.837 10.691 13.193 1.00 95.25 94 TRP A N 1
ATOM 777 C CA . TRP A 1 94 ? -7.918 10.172 11.817 1.00 95.25 94 TRP A CA 1
ATOM 778 C C . TRP A 1 94 ? -7.975 8.635 11.758 1.00 95.25 94 TRP A C 1
ATOM 780 O O . TRP A 1 94 ? -8.664 8.088 10.906 1.00 95.25 94 TRP A O 1
ATOM 790 N N . SER A 1 95 ? -7.355 7.939 12.716 1.00 95.19 95 SER A N 1
ATOM 791 C CA . SER A 1 95 ? -7.374 6.476 12.858 1.00 95.19 95 SER A CA 1
ATOM 792 C C . SER A 1 95 ? -8.778 5.883 13.083 1.00 95.19 95 SER A C 1
ATOM 794 O O . SER A 1 95 ? -8.980 4.676 12.952 1.00 95.19 95 SER A O 1
ATOM 796 N N . LYS A 1 96 ? -9.774 6.719 13.407 1.00 95.44 96 LYS A N 1
ATOM 797 C CA . LYS A 1 96 ? -11.189 6.340 13.561 1.00 95.44 96 LYS A CA 1
ATOM 798 C C . LYS A 1 96 ? -12.045 6.679 12.339 1.00 95.44 96 LYS A C 1
ATOM 800 O O . LYS A 1 96 ? -13.235 6.367 12.342 1.00 95.44 96 LYS A O 1
ATOM 805 N N . ASP A 1 97 ? -11.479 7.347 11.337 1.00 97.25 97 ASP A N 1
ATOM 806 C CA . ASP A 1 97 ? -12.187 7.683 10.108 1.00 97.25 97 ASP A CA 1
ATOM 807 C C . ASP A 1 97 ? -12.578 6.420 9.332 1.00 97.25 97 ASP A C 1
ATOM 809 O O . ASP A 1 97 ? -11.817 5.459 9.246 1.00 97.25 97 ASP A O 1
ATOM 813 N N . SER A 1 98 ? -13.769 6.425 8.737 1.00 96.81 98 SER A N 1
ATOM 814 C CA . SER A 1 98 ? -14.283 5.256 8.018 1.00 96.81 98 SER A CA 1
ATOM 815 C C . SER A 1 98 ? -13.435 4.851 6.806 1.00 96.81 98 SER A C 1
ATOM 817 O O . SER A 1 98 ? -13.323 3.658 6.534 1.00 96.81 98 SER A O 1
ATOM 819 N N . GLY A 1 99 ? -12.808 5.808 6.112 1.00 97.25 99 GLY A N 1
ATOM 820 C CA . GLY A 1 99 ? -11.894 5.530 5.008 1.00 97.25 99 GLY A CA 1
ATOM 821 C C . GLY A 1 99 ? -10.600 4.895 5.504 1.00 97.25 99 GLY A C 1
ATOM 822 O O . GLY A 1 99 ? -10.175 3.870 4.974 1.00 97.25 99 GLY A O 1
ATOM 823 N N . TRP A 1 100 ? -10.024 5.426 6.586 1.00 97.69 100 TRP A N 1
ATOM 824 C CA . TRP A 1 100 ? -8.844 4.828 7.217 1.00 97.69 100 TRP A CA 1
ATOM 825 C C . TRP A 1 100 ? -9.111 3.427 7.777 1.00 97.69 100 TRP A C 1
ATOM 827 O O . TRP A 1 100 ? -8.281 2.533 7.619 1.00 97.69 100 TRP A O 1
ATOM 837 N N . LEU A 1 101 ? -10.282 3.189 8.370 1.00 98.06 101 LEU A N 1
ATOM 838 C CA . LEU A 1 101 ? -10.677 1.855 8.831 1.00 98.06 101 LEU A CA 1
ATOM 839 C C . LEU A 1 101 ? -10.847 0.869 7.665 1.00 98.06 101 LEU A C 1
ATOM 841 O O . LEU A 1 101 ? -10.421 -0.279 7.784 1.00 98.06 101 LEU A O 1
ATOM 845 N N . ALA A 1 102 ? -11.407 1.309 6.535 1.00 98.06 102 ALA A N 1
ATOM 846 C CA . ALA A 1 102 ? -11.517 0.484 5.332 1.00 98.06 102 ALA A CA 1
ATOM 847 C C . ALA A 1 102 ? -10.136 0.129 4.753 1.00 98.06 102 ALA A C 1
ATOM 849 O O . ALA A 1 102 ? -9.881 -1.033 4.434 1.00 98.06 102 ALA A O 1
ATOM 850 N N . VAL A 1 103 ? -9.222 1.105 4.690 1.00 97.56 103 VAL A N 1
ATOM 851 C CA . VAL A 1 103 ? -7.819 0.890 4.301 1.00 97.56 103 VAL A CA 1
ATOM 852 C C . VAL A 1 103 ? -7.141 -0.118 5.227 1.00 97.56 103 VAL A C 1
ATOM 854 O O . VAL A 1 103 ? -6.544 -1.083 4.755 1.00 97.56 103 VAL A O 1
ATOM 857 N N . ARG A 1 104 ? -7.281 0.048 6.545 1.00 97.88 104 ARG A N 1
ATOM 858 C CA . ARG A 1 104 ? -6.734 -0.876 7.547 1.00 97.88 104 ARG A CA 1
ATOM 859 C C . ARG A 1 104 ? -7.216 -2.307 7.336 1.00 97.88 104 ARG A C 1
ATOM 861 O O . ARG A 1 104 ? -6.429 -3.249 7.403 1.00 97.88 104 ARG A O 1
ATOM 868 N N . ASP A 1 105 ? -8.517 -2.481 7.128 1.00 97.88 105 ASP A N 1
ATOM 869 C CA . ASP A 1 105 ? -9.113 -3.808 6.992 1.00 97.88 105 ASP A CA 1
ATOM 870 C C . ASP A 1 105 ? -8.680 -4.476 5.680 1.00 97.88 105 ASP A C 1
ATOM 872 O O . ASP A 1 105 ? -8.360 -5.665 5.678 1.00 97.88 105 ASP A O 1
ATOM 876 N N . ALA A 1 106 ? -8.535 -3.709 4.596 1.00 96.56 106 ALA A N 1
ATOM 877 C CA . ALA A 1 106 ? -7.921 -4.202 3.367 1.00 96.56 106 ALA A CA 1
ATOM 878 C C . ALA A 1 106 ? -6.442 -4.582 3.566 1.00 96.56 106 ALA A C 1
ATOM 880 O O . ALA A 1 106 ? -6.005 -5.613 3.054 1.00 96.56 106 ALA A O 1
ATOM 881 N N . ALA A 1 107 ? -5.672 -3.790 4.324 1.00 95.56 107 ALA A N 1
ATOM 882 C CA . ALA A 1 107 ? -4.265 -4.087 4.606 1.00 95.56 107 ALA A CA 1
ATOM 883 C C . ALA A 1 107 ? -4.120 -5.408 5.373 1.00 95.56 107 ALA A C 1
ATOM 885 O O . ALA A 1 107 ? -3.246 -6.209 5.056 1.00 95.56 107 ALA A O 1
ATOM 886 N N . LYS A 1 108 ? -5.013 -5.684 6.334 1.00 95.94 108 LYS A N 1
ATOM 887 C CA . LYS A 1 108 ? -5.035 -6.962 7.067 1.00 95.94 108 LYS A CA 1
ATOM 888 C C . LYS A 1 108 ? -5.244 -8.150 6.137 1.00 95.94 108 LYS A C 1
ATOM 890 O O . LYS A 1 108 ? -4.482 -9.109 6.204 1.00 95.94 108 LYS A O 1
ATOM 895 N N . VAL A 1 109 ? -6.216 -8.052 5.228 1.00 94.62 109 VAL A N 1
ATOM 896 C CA . VAL A 1 109 ? -6.464 -9.092 4.217 1.00 94.62 109 VAL A CA 1
ATOM 897 C C . VAL A 1 109 ? -5.236 -9.292 3.326 1.00 94.62 109 VAL A C 1
ATOM 899 O O . VAL A 1 109 ? -4.883 -10.430 3.018 1.00 94.62 109 VAL A O 1
ATOM 902 N N . ALA A 1 110 ? -4.557 -8.211 2.930 1.00 92.50 110 ALA A N 1
ATOM 903 C CA . ALA A 1 110 ? -3.323 -8.311 2.157 1.00 92.50 110 ALA A CA 1
ATOM 904 C C . ALA A 1 110 ? -2.219 -9.038 2.945 1.00 92.50 110 ALA A C 1
ATOM 906 O O . ALA A 1 110 ? -1.649 -9.998 2.432 1.00 92.50 110 ALA A O 1
ATOM 907 N N . VAL A 1 111 ? -1.969 -8.663 4.205 1.00 91.44 111 VAL A N 1
ATOM 908 C CA . VAL A 1 111 ? -0.960 -9.307 5.072 1.00 91.44 111 VAL A CA 1
ATOM 909 C C . VAL A 1 111 ? -1.235 -10.799 5.277 1.00 91.44 111 VAL A C 1
ATOM 911 O O . VAL A 1 111 ? -0.313 -11.608 5.192 1.00 91.44 111 VAL A O 1
ATOM 914 N N . GLU A 1 112 ? -2.489 -11.193 5.504 1.00 90.00 112 GLU A N 1
ATOM 915 C CA . GLU A 1 112 ? -2.866 -12.608 5.654 1.00 90.00 112 GLU A CA 1
ATOM 916 C C . GLU A 1 112 ? -2.513 -13.433 4.405 1.00 90.00 112 GLU A C 1
ATOM 918 O O . GLU A 1 112 ? -2.037 -14.570 4.505 1.00 90.00 112 GLU A O 1
ATOM 923 N N . ARG A 1 113 ? -2.692 -12.845 3.217 1.00 85.50 113 ARG A N 1
ATOM 924 C CA . ARG A 1 113 ? -2.343 -13.478 1.938 1.00 85.50 113 ARG A CA 1
ATOM 925 C C . ARG A 1 113 ? -0.840 -13.487 1.661 1.00 85.50 113 ARG A C 1
ATOM 927 O O . ARG A 1 113 ? -0.357 -14.431 1.048 1.00 85.50 113 ARG A O 1
ATOM 934 N N . PHE A 1 114 ? -0.098 -12.500 2.163 1.00 78.12 114 PHE A N 1
ATOM 935 C CA . PHE A 1 114 ? 1.370 -12.520 2.167 1.00 78.12 114 PHE A CA 1
ATOM 936 C C . PHE A 1 114 ? 1.924 -13.649 3.047 1.00 78.12 114 PHE A C 1
ATOM 938 O O . PHE A 1 114 ? 2.853 -14.345 2.656 1.00 78.12 114 PHE A O 1
ATOM 945 N N . GLY A 1 115 ? 1.348 -13.864 4.234 1.00 66.00 115 GLY A N 1
ATOM 946 C CA . GLY A 1 115 ? 1.819 -14.882 5.182 1.00 66.00 115 GLY A CA 1
ATOM 947 C C . GLY A 1 115 ? 1.490 -16.331 4.802 1.00 66.00 115 GLY A C 1
ATOM 948 O O . GLY A 1 115 ? 2.082 -17.253 5.356 1.00 66.00 115 GLY A O 1
ATOM 949 N N . THR A 1 116 ? 0.558 -16.548 3.870 1.00 55.38 116 THR A N 1
ATOM 950 C CA . THR A 1 116 ? 0.137 -17.882 3.398 1.00 55.38 116 THR A CA 1
ATOM 951 C C . THR A 1 116 ? 0.824 -18.326 2.102 1.00 55.38 116 THR A C 1
ATOM 953 O O . THR A 1 116 ? 0.596 -19.448 1.656 1.00 55.38 116 THR A O 1
ATOM 956 N N . ALA A 1 117 ? 1.677 -17.482 1.510 1.00 51.62 117 ALA A N 1
ATOM 957 C CA . ALA A 1 117 ? 2.419 -17.770 0.279 1.00 51.62 117 ALA A CA 1
ATOM 958 C C . ALA A 1 117 ? 3.795 -18.445 0.506 1.00 51.62 117 ALA A C 1
ATOM 960 O O . ALA A 1 117 ? 4.548 -18.614 -0.454 1.00 51.62 117 ALA A O 1
ATOM 961 N N . ALA A 1 118 ? 4.115 -18.821 1.753 1.00 41.03 118 ALA A N 1
ATOM 962 C CA . ALA A 1 118 ? 5.370 -19.468 2.157 1.00 41.03 118 ALA A CA 1
ATOM 963 C C . ALA A 1 118 ? 5.284 -21.003 2.197 1.00 41.03 118 ALA A C 1
ATOM 965 O O . ALA A 1 118 ? 4.251 -21.532 2.671 1.00 41.03 118 ALA A O 1
#

Radius of gyration: 14.82 Å; chains: 1; bounding box: 34×36×37 Å

Sequence (118 aa):
MVDLAYHRSIQEHLRYLTELDEQVGPAELICGWFDDLYFPSERECPDGYPRETWERGRRDWLACFTDTELQALAEFHQVFKHHLDGLPLNSPGWSKDSGWLAVRDAAKVAVERFGTAA

Secondary structure (DSSP, 8-state):
----THHHHHHHHHHHHHHT-TTTHHHHHHHHHHHHHHHHH--SPPTTS-HHHHHHHHHHHHTTS-HHHHHHHHHHHHHHHHHHTT--SS-TTGGGSHHHHHHHHHHHHHHHHHHT--

Foldseek 3Di:
DPPDCLLVLLLVLLVCLLVVPPVCADVNNVVSLCVSPVLLVDPDDDPPDDPVVNVVVNVVSPVNDDPQLSVLSVQLVVLCVVCVVVQDRPDDPSCPDPSSVSSNVSSVSSSVSSVVPD

pLDDT: mean 86.51, std 12.01, range [41.03, 98.06]